Protein AF-A0A2D8KUS1-F1 (afdb_monomer_lite)

Foldseek 3Di:
DVVVVVVVVVVCVVDPPPDPPDPCDDPVNVVVVVVVVVVVVVVVVVPPVDLAADALLPDDPVNCVVLVADPQLSVQSVVCVVVVDGDLALVSSCVSSVDDPVSSVSCRVRHDHDPVSVVVVPVPDDPPDDDDDPDDDPDPDDPVPDDPVNVVVPD

Secondary structure (DSSP, 8-state):
-HHHHHHHHHHHHHS--------TT-HHHHHHHHHHHHHHHHHHHHT------B-GGG--HHHHHHTT--HHHHHHHHHHHHTT----SHHHHHHHHT--HHHHHHHGGGB---HHHHHHHHT-S-----------------TTT--TTGGGS--

Sequence (155 aa):
MIVLLQAAILFFSFFPWSSEEIPTETPEIIIYQQKLDSLKEARQNFRKDTIFPFNPNYLTDFKGYELGMSLEEIDRVKTFRQTGKWINSAEEFQQVAGLEDSSFQKIRPYLRFPDWVTTKTSRKFSASASEKSAASAVELVDLNSATAEDLQVVQ

pLDDT: mean 81.2, std 16.31, range [37.75, 97.5]

Radius of gyration: 34.0 Å; chains: 1; bounding box: 64×45×107 Å

Structure (mmCIF, N/CA/C/O backbone):
data_AF-A0A2D8KUS1-F1
#
_entry.id   AF-A0A2D8KUS1-F1
#
loop_
_atom_site.group_PDB
_atom_site.id
_atom_site.type_symbol
_atom_site.label_atom_id
_atom_site.label_alt_id
_atom_site.label_comp_id
_atom_site.label_asym_id
_atom_site.label_entity_id
_atom_site.label_seq_id
_atom_site.pdbx_PDB_ins_code
_atom_site.Cartn_x
_atom_site.Cartn_y
_atom_site.Cartn_z
_atom_site.occupancy
_atom_site.B_iso_or_equiv
_atom_site.auth_seq_id
_atom_site.auth_comp_id
_atom_site.auth_asym_id
_atom_site.auth_atom_id
_atom_site.pdbx_PDB_model_num
ATOM 1 N N . MET A 1 1 ? 27.018 -24.076 -66.775 1.00 72.62 1 MET A N 1
ATOM 2 C CA . MET A 1 1 ? 26.281 -23.211 -65.823 1.00 72.62 1 MET A CA 1
ATOM 3 C C . MET A 1 1 ? 26.821 -23.285 -64.394 1.00 72.62 1 MET A C 1
ATOM 5 O O . MET A 1 1 ? 27.069 -22.224 -63.845 1.00 72.62 1 MET A O 1
ATOM 9 N N . ILE A 1 2 ? 27.089 -24.470 -63.815 1.00 86.31 2 ILE A N 1
ATOM 10 C CA . ILE A 1 2 ? 27.629 -24.597 -62.436 1.00 86.31 2 ILE A CA 1
ATOM 11 C C . ILE A 1 2 ? 28.941 -23.820 -62.209 1.00 86.31 2 ILE A C 1
ATOM 13 O O . ILE A 1 2 ? 29.060 -23.104 -61.223 1.00 86.31 2 ILE A O 1
ATOM 17 N N . VAL A 1 3 ? 29.903 -23.911 -63.133 1.00 88.62 3 VAL A N 1
ATOM 18 C CA . VAL A 1 3 ? 31.226 -23.274 -62.966 1.00 88.62 3 VAL A CA 1
ATOM 19 C C . VAL A 1 3 ? 31.135 -21.742 -63.002 1.00 88.62 3 VAL A C 1
ATOM 21 O O . VAL A 1 3 ? 31.801 -21.067 -62.226 1.00 88.62 3 VAL A O 1
ATOM 24 N N . LEU A 1 4 ? 30.258 -21.186 -63.846 1.00 88.12 4 LEU A N 1
ATOM 25 C CA . LEU A 1 4 ? 30.009 -19.739 -63.904 1.00 88.12 4 LEU A CA 1
ATOM 26 C C . LEU A 1 4 ? 29.337 -19.228 -62.626 1.00 88.12 4 LEU A C 1
ATOM 28 O O . LEU A 1 4 ? 29.681 -18.155 -62.141 1.00 88.12 4 LEU A O 1
ATOM 32 N N . LEU A 1 5 ? 28.419 -20.015 -62.058 1.00 88.88 5 LEU A N 1
ATOM 33 C CA . LEU A 1 5 ? 27.772 -19.687 -60.791 1.00 88.88 5 LEU A CA 1
ATOM 34 C C . LEU A 1 5 ? 28.781 -19.693 -59.634 1.00 88.88 5 LEU A C 1
ATOM 36 O O . LEU A 1 5 ? 28.787 -18.773 -58.824 1.00 88.88 5 LEU A O 1
ATOM 40 N N . GLN A 1 6 ? 29.675 -20.685 -59.585 1.00 87.44 6 GLN A N 1
ATOM 41 C CA . GLN A 1 6 ? 30.741 -20.738 -58.581 1.00 87.44 6 GLN A CA 1
ATOM 42 C C . GLN A 1 6 ? 31.728 -19.575 -58.729 1.00 87.44 6 GLN A C 1
ATOM 44 O O . GLN A 1 6 ? 32.088 -18.960 -57.731 1.00 87.44 6 GLN A O 1
ATOM 49 N N . ALA A 1 7 ? 32.112 -19.222 -59.958 1.00 88.94 7 ALA A N 1
ATOM 50 C CA . ALA A 1 7 ? 32.974 -18.070 -60.214 1.00 88.94 7 ALA A CA 1
ATOM 51 C C . ALA A 1 7 ? 32.323 -16.748 -59.772 1.00 88.94 7 ALA A C 1
ATOM 53 O O . ALA A 1 7 ? 32.994 -15.911 -59.175 1.00 88.94 7 ALA A O 1
ATOM 54 N N . ALA A 1 8 ? 31.015 -16.580 -59.996 1.00 86.62 8 ALA A N 1
ATOM 55 C CA . ALA A 1 8 ? 30.276 -15.411 -59.526 1.00 86.62 8 ALA A CA 1
ATOM 56 C C . ALA A 1 8 ? 30.222 -15.347 -57.991 1.00 86.62 8 ALA A C 1
ATOM 58 O O . ALA A 1 8 ? 30.502 -14.300 -57.417 1.00 86.62 8 ALA A O 1
ATOM 59 N N . ILE A 1 9 ? 29.931 -16.466 -57.318 1.00 87.06 9 ILE A N 1
ATOM 60 C CA . ILE A 1 9 ? 29.907 -16.532 -55.846 1.00 87.06 9 ILE A CA 1
ATOM 61 C C . ILE A 1 9 ? 31.284 -16.190 -55.263 1.00 87.06 9 ILE A C 1
ATOM 63 O O . ILE A 1 9 ? 31.373 -15.404 -54.322 1.00 87.06 9 ILE A O 1
ATOM 67 N N . LEU A 1 10 ? 32.360 -16.732 -55.842 1.00 88.00 10 LEU A N 1
ATOM 68 C CA . LEU A 1 10 ? 33.722 -16.405 -55.423 1.00 88.00 10 LEU A CA 1
ATOM 69 C C . LEU A 1 10 ? 34.041 -14.927 -55.672 1.00 88.00 10 LEU A C 1
ATOM 71 O O . LEU A 1 10 ? 34.588 -14.276 -54.793 1.00 88.00 10 LEU A O 1
ATOM 75 N N . PHE A 1 11 ? 33.639 -14.359 -56.809 1.00 86.56 11 PHE A N 1
ATOM 76 C CA . PHE A 1 11 ? 33.845 -12.939 -57.095 1.00 86.56 11 PHE A CA 1
ATOM 77 C C . PHE A 1 11 ? 33.133 -12.027 -56.081 1.00 86.56 11 PHE A C 1
ATOM 79 O O . PHE A 1 11 ? 33.772 -11.144 -55.517 1.00 86.56 11 PHE A O 1
ATOM 86 N N . PHE A 1 12 ? 31.858 -12.283 -55.770 1.00 82.56 12 PHE A N 1
ATOM 87 C CA . PHE A 1 12 ? 31.111 -11.527 -54.751 1.00 82.56 12 PHE A CA 1
ATOM 88 C C . PHE A 1 12 ? 31.656 -11.727 -53.328 1.00 82.56 12 PHE A C 1
ATOM 90 O O . PHE A 1 12 ? 31.561 -10.823 -52.504 1.00 82.56 12 PHE A O 1
ATOM 97 N N . SER A 1 13 ? 32.244 -12.890 -53.033 1.00 81.06 13 SER A N 1
ATOM 98 C CA . SER A 1 13 ? 32.903 -13.153 -51.748 1.00 81.06 13 SER A CA 1
ATOM 99 C C . SER A 1 13 ? 34.261 -12.459 -51.616 1.00 81.06 13 SER A C 1
ATOM 101 O O . SER A 1 13 ? 34.648 -12.119 -50.501 1.00 81.06 13 SER A O 1
ATOM 103 N N . PHE A 1 14 ? 35.011 -12.309 -52.713 1.00 80.38 14 PHE A N 1
ATOM 104 C CA . PHE A 1 14 ? 36.359 -11.728 -52.709 1.00 80.38 14 PHE A CA 1
ATOM 105 C C . PHE A 1 14 ? 36.371 -10.216 -52.961 1.00 80.38 14 PHE A C 1
ATOM 107 O O . PHE A 1 14 ? 37.315 -9.547 -52.551 1.00 80.38 14 PHE A O 1
ATOM 114 N N . PHE A 1 15 ? 35.332 -9.674 -53.595 1.00 77.12 15 PHE A N 1
ATOM 115 C CA . PHE A 1 15 ? 35.105 -8.238 -53.746 1.00 77.12 15 PHE A CA 1
ATOM 116 C C . PHE A 1 15 ? 33.883 -7.822 -52.918 1.00 77.12 15 PHE A C 1
ATOM 118 O O . PHE A 1 15 ? 32.799 -7.632 -53.479 1.00 77.12 15 PHE A O 1
ATOM 125 N N . PRO A 1 16 ? 34.020 -7.679 -51.583 1.00 70.12 16 PRO A N 1
ATOM 126 C CA . PRO A 1 16 ? 32.989 -7.020 -50.803 1.00 70.12 16 PRO A CA 1
ATOM 127 C C . PRO A 1 16 ? 32.836 -5.597 -51.345 1.00 70.12 16 PRO A C 1
ATOM 129 O O . PRO A 1 16 ? 33.799 -4.832 -51.400 1.00 70.12 16 PRO A O 1
ATOM 132 N N . TRP A 1 17 ? 31.627 -5.262 -51.791 1.00 75.94 17 TRP A N 1
ATOM 133 C CA . TRP A 1 17 ? 31.268 -3.903 -52.180 1.00 75.94 17 TRP A CA 1
ATOM 134 C C . TRP A 1 17 ? 31.651 -2.968 -51.031 1.00 75.94 17 TRP A C 1
ATOM 136 O O . TRP A 1 17 ? 31.107 -3.106 -49.932 1.00 75.94 17 TRP A O 1
ATOM 146 N N . SER A 1 18 ? 32.598 -2.050 -51.262 1.00 66.69 18 SER A N 1
ATOM 147 C CA . SER A 1 18 ? 32.993 -1.055 -50.265 1.00 66.69 18 SER A CA 1
ATOM 148 C C . SER A 1 18 ? 31.766 -0.234 -49.896 1.00 66.69 18 SER A C 1
ATOM 150 O O . SER A 1 18 ? 31.313 0.620 -50.655 1.00 66.69 18 SER A O 1
ATOM 152 N N . SER A 1 19 ? 31.184 -0.561 -48.750 1.00 67.69 19 SER A N 1
ATOM 153 C CA . SER A 1 19 ? 30.160 0.262 -48.134 1.00 67.69 19 SER A CA 1
ATOM 154 C C . SER A 1 19 ? 30.918 1.411 -47.495 1.00 67.69 19 SER A C 1
ATOM 156 O O . SER A 1 19 ? 31.754 1.180 -46.627 1.00 67.69 19 SER A O 1
ATOM 158 N N . GLU A 1 20 ? 30.712 2.624 -47.996 1.00 70.31 20 GLU A N 1
ATOM 159 C CA . GLU A 1 20 ? 31.239 3.825 -47.359 1.00 70.31 20 GLU A CA 1
ATOM 160 C C . GLU A 1 20 ? 30.677 3.842 -45.931 1.00 70.31 20 GLU A C 1
ATOM 162 O O . GLU A 1 20 ? 29.459 3.898 -45.741 1.00 70.31 20 GLU A O 1
ATOM 167 N N . GLU A 1 21 ? 31.535 3.646 -44.927 1.00 67.69 21 GLU A N 1
ATOM 168 C CA . GLU A 1 21 ? 31.096 3.639 -43.535 1.00 67.69 21 GLU A CA 1
ATOM 169 C C . GLU A 1 21 ? 30.585 5.041 -43.206 1.00 67.69 21 GLU A C 1
ATOM 171 O O . GLU A 1 21 ? 31.359 5.993 -43.107 1.00 67.69 21 GLU A O 1
ATOM 176 N N . ILE A 1 22 ? 29.263 5.187 -43.090 1.00 72.00 22 ILE A N 1
ATOM 177 C CA . ILE A 1 22 ? 28.649 6.449 -42.684 1.00 72.00 22 ILE A CA 1
ATOM 178 C C . ILE A 1 22 ? 29.179 6.757 -41.278 1.00 72.00 22 ILE A C 1
ATOM 180 O O . ILE A 1 22 ? 28.949 5.947 -40.376 1.00 72.00 22 ILE A O 1
ATOM 184 N N . PRO A 1 23 ? 29.870 7.891 -41.058 1.00 71.38 23 PRO A N 1
ATOM 185 C CA . PRO A 1 23 ? 30.447 8.191 -39.756 1.00 71.38 23 PRO A CA 1
ATOM 186 C C . PRO A 1 23 ? 29.346 8.255 -38.692 1.00 71.38 23 PRO A C 1
ATOM 188 O O . PRO A 1 23 ? 28.482 9.131 -38.726 1.00 71.38 23 PRO A O 1
ATOM 191 N N . THR A 1 24 ? 29.368 7.321 -37.744 1.00 68.94 24 THR A N 1
ATOM 192 C CA . THR A 1 24 ? 28.364 7.214 -36.673 1.00 68.94 24 THR A CA 1
ATOM 193 C C . THR A 1 24 ? 28.553 8.250 -35.565 1.00 68.94 24 THR A C 1
ATOM 195 O O . THR A 1 24 ? 27.642 8.466 -34.775 1.00 68.94 24 THR A O 1
ATOM 198 N N . GLU A 1 25 ? 29.705 8.923 -35.538 1.00 77.00 25 GLU A N 1
ATOM 199 C CA . GLU A 1 25 ? 30.134 9.856 -34.488 1.00 77.00 25 GLU A CA 1
ATOM 200 C C . GLU A 1 25 ? 30.437 11.249 -35.063 1.00 77.00 25 GLU A C 1
ATOM 202 O O . GLU A 1 25 ? 31.482 11.850 -34.806 1.00 77.00 25 GLU A O 1
ATOM 207 N N . THR A 1 26 ? 29.549 11.777 -35.909 1.00 86.50 26 THR A N 1
ATOM 208 C CA . THR A 1 26 ? 29.657 13.189 -36.300 1.00 86.50 26 THR A CA 1
ATOM 209 C C . THR A 1 26 ? 29.242 14.094 -35.131 1.00 86.50 26 THR A C 1
ATOM 211 O O . THR A 1 26 ? 28.368 13.718 -34.344 1.00 86.50 26 THR A O 1
ATOM 214 N N . PRO A 1 27 ? 29.799 15.315 -35.015 1.00 87.00 27 PRO A N 1
ATOM 215 C CA . PRO A 1 27 ? 29.409 16.266 -33.970 1.00 87.00 27 PRO A CA 1
ATOM 216 C C . PRO A 1 27 ? 27.897 16.523 -33.905 1.00 87.00 27 PRO A C 1
ATOM 218 O O . PRO A 1 27 ? 27.340 16.674 -32.821 1.00 87.00 27 PRO A O 1
ATOM 221 N N . GLU A 1 28 ? 27.220 16.528 -35.056 1.00 87.56 28 GLU A N 1
ATOM 222 C CA . GLU A 1 28 ? 25.765 16.677 -35.126 1.00 87.56 28 GLU A CA 1
ATOM 223 C C . GLU A 1 28 ? 25.038 15.481 -34.499 1.00 87.56 28 GLU A C 1
ATOM 225 O O . GLU A 1 28 ? 24.147 15.678 -33.672 1.00 87.56 28 GLU A O 1
ATOM 230 N N . ILE A 1 29 ? 25.440 14.246 -34.830 1.00 87.81 29 ILE A N 1
ATOM 231 C CA . ILE A 1 29 ? 24.847 13.025 -34.260 1.00 87.81 29 ILE A CA 1
ATOM 232 C C . ILE A 1 29 ? 25.013 13.004 -32.737 1.00 87.81 29 ILE A C 1
ATOM 234 O O . ILE A 1 29 ? 24.049 12.711 -32.030 1.00 87.81 29 ILE A O 1
ATOM 238 N N . ILE A 1 30 ? 26.185 13.391 -32.225 1.00 90.56 30 ILE A N 1
ATOM 239 C CA . ILE A 1 30 ? 26.467 13.444 -30.782 1.00 90.56 30 ILE A CA 1
ATOM 240 C C . ILE A 1 30 ? 25.519 14.423 -30.071 1.00 90.56 30 ILE A C 1
ATOM 242 O O . ILE A 1 30 ? 24.946 14.090 -29.033 1.00 90.56 30 ILE A O 1
ATOM 246 N N . ILE A 1 31 ? 25.284 15.609 -30.645 1.00 92.62 31 ILE A N 1
ATOM 247 C CA . ILE A 1 31 ? 24.344 16.598 -30.087 1.00 92.62 31 ILE A CA 1
ATOM 248 C C . ILE A 1 31 ? 22.916 16.031 -30.042 1.00 92.62 31 ILE A C 1
ATOM 250 O O . ILE A 1 31 ? 22.202 16.197 -29.047 1.00 92.62 31 ILE A O 1
ATOM 254 N N . TYR A 1 32 ? 22.483 15.340 -31.100 1.00 92.19 32 TYR A N 1
ATOM 255 C CA . TYR A 1 32 ? 21.160 14.717 -31.127 1.00 92.19 32 TYR A CA 1
ATOM 256 C C . TYR A 1 32 ? 21.031 13.567 -30.122 1.00 92.19 32 TYR A C 1
ATOM 258 O O . TYR A 1 32 ? 19.995 13.472 -29.459 1.00 92.19 32 TYR A O 1
ATOM 266 N N . GLN A 1 33 ? 22.063 12.736 -29.959 1.00 89.25 33 GLN A N 1
ATOM 267 C CA . GLN A 1 33 ? 22.092 11.675 -28.949 1.00 89.25 33 GLN A CA 1
ATOM 268 C C . GLN A 1 33 ? 21.967 12.253 -27.534 1.00 89.25 33 GLN A C 1
ATOM 270 O O . GLN A 1 33 ? 21.064 11.859 -26.799 1.00 89.25 33 GLN A O 1
ATOM 275 N N . GLN A 1 34 ? 22.761 13.274 -27.195 1.00 93.00 34 GLN A N 1
ATOM 276 C CA . GLN A 1 34 ? 22.683 13.954 -25.895 1.00 93.00 34 GLN A CA 1
ATOM 277 C C . GLN A 1 34 ? 21.284 14.515 -25.613 1.00 93.00 34 GLN A C 1
ATOM 279 O O . GLN A 1 34 ? 20.756 14.389 -24.506 1.00 93.00 34 GLN A O 1
ATOM 284 N N . LYS A 1 35 ? 20.643 15.108 -26.627 1.00 94.38 35 LYS A N 1
ATOM 285 C CA . LYS A 1 35 ? 19.272 15.613 -26.504 1.00 94.38 35 LYS A CA 1
ATOM 286 C C . LYS A 1 35 ? 18.266 14.485 -26.274 1.00 94.38 35 LYS A C 1
ATOM 288 O O . LYS A 1 35 ? 17.369 14.631 -25.445 1.00 94.38 35 LYS A O 1
ATOM 293 N N . LEU A 1 36 ? 18.393 13.372 -26.998 1.00 94.44 36 LEU A N 1
ATOM 294 C CA . LEU A 1 36 ? 17.529 12.205 -26.817 1.00 94.44 36 LEU A CA 1
ATOM 295 C C . LEU A 1 36 ? 17.688 11.602 -25.424 1.00 94.44 36 LEU A C 1
ATOM 297 O O . LEU A 1 36 ? 16.687 11.241 -24.807 1.00 94.44 36 LEU A O 1
ATOM 301 N N . ASP A 1 37 ? 18.911 11.524 -24.919 1.00 92.94 37 ASP A N 1
ATOM 302 C CA . ASP A 1 37 ? 19.184 10.942 -23.612 1.00 92.94 37 ASP A CA 1
ATOM 303 C C . ASP A 1 37 ? 18.668 11.837 -22.481 1.00 92.94 37 ASP A C 1
ATOM 305 O O . ASP A 1 37 ? 17.940 11.351 -21.616 1.00 92.94 37 ASP A O 1
ATOM 309 N N . SER A 1 38 ? 18.851 13.158 -22.574 1.00 91.94 38 SER A N 1
ATOM 310 C CA . SER A 1 38 ? 18.224 14.113 -21.647 1.00 91.94 38 SER A CA 1
ATOM 311 C C . SER A 1 38 ? 16.690 13.998 -21.628 1.00 91.94 38 SER A C 1
ATOM 313 O O . SER A 1 38 ? 16.063 14.011 -20.565 1.00 91.94 38 SER A O 1
ATOM 315 N N . LEU A 1 39 ? 16.058 13.825 -22.796 1.00 92.00 39 LEU A N 1
ATOM 316 C CA . LEU A 1 39 ? 14.606 13.635 -22.889 1.00 92.00 39 LEU A CA 1
ATOM 317 C C . LEU A 1 39 ? 14.147 12.295 -22.293 1.00 92.00 39 LEU A C 1
ATOM 319 O O . LEU A 1 39 ? 13.083 12.238 -21.667 1.00 92.00 39 LEU A O 1
ATOM 323 N N . LYS A 1 40 ? 14.920 11.218 -22.473 1.00 89.50 40 LYS A N 1
ATOM 324 C CA . LYS A 1 40 ? 14.636 9.909 -21.863 1.00 89.50 40 LYS A CA 1
ATOM 325 C C . LYS A 1 40 ? 14.725 9.985 -20.342 1.00 89.50 40 LYS A C 1
ATOM 327 O O . LYS A 1 40 ? 13.801 9.518 -19.677 1.00 89.50 40 LYS A O 1
ATOM 332 N N . GLU A 1 41 ? 15.770 10.607 -19.804 1.00 88.81 41 GLU A N 1
ATOM 333 C CA . GLU A 1 41 ? 15.950 10.799 -18.360 1.00 88.81 41 GLU A CA 1
ATOM 334 C C . GLU A 1 41 ? 14.817 11.638 -17.762 1.00 88.81 41 GLU A C 1
ATOM 336 O O . GLU A 1 41 ? 14.190 11.240 -16.778 1.00 88.81 41 GLU A O 1
ATOM 341 N N . ALA A 1 42 ? 14.474 12.763 -18.398 1.00 85.44 42 ALA A N 1
ATOM 342 C CA . ALA A 1 42 ? 13.346 13.587 -17.976 1.00 85.44 42 ALA A CA 1
ATOM 343 C C . ALA A 1 42 ? 12.047 12.766 -17.947 1.00 85.44 42 ALA A C 1
ATOM 345 O O . ALA A 1 42 ? 11.330 12.762 -16.947 1.00 85.44 42 ALA A O 1
ATOM 346 N N . ARG A 1 43 ? 11.766 11.990 -19.003 1.00 81.06 43 ARG A N 1
ATOM 347 C CA . ARG A 1 43 ? 10.579 11.126 -19.074 1.00 81.06 43 ARG A CA 1
ATOM 348 C C . ARG A 1 43 ? 10.567 10.041 -17.996 1.00 81.06 43 ARG A C 1
ATOM 350 O O . ARG A 1 43 ? 9.496 9.758 -17.467 1.00 81.06 43 ARG A O 1
ATOM 357 N N . GLN A 1 44 ? 11.707 9.434 -17.675 1.00 75.25 44 GLN A N 1
ATOM 358 C CA . GLN A 1 44 ? 11.807 8.450 -16.592 1.00 75.25 44 GLN A CA 1
ATOM 359 C C . GLN A 1 44 ? 11.505 9.078 -15.228 1.00 75.25 44 GLN A C 1
ATOM 361 O O . GLN A 1 44 ? 10.798 8.475 -14.424 1.00 75.2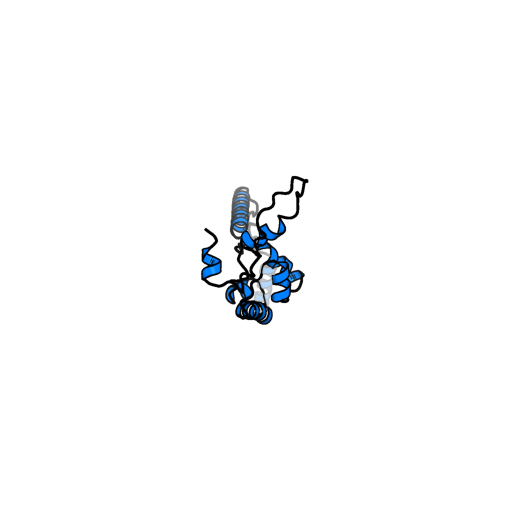5 44 GLN A O 1
ATOM 366 N N . ASN A 1 45 ? 11.937 10.319 -15.001 1.00 70.31 45 ASN A N 1
ATOM 367 C CA . ASN A 1 45 ? 11.619 11.050 -13.775 1.00 70.31 45 ASN A CA 1
ATOM 368 C C . ASN A 1 45 ? 10.119 11.367 -13.639 1.00 70.31 45 ASN A C 1
ATOM 370 O O . ASN A 1 45 ? 9.593 11.320 -12.527 1.00 70.31 45 ASN A O 1
ATOM 374 N N . PHE A 1 46 ? 9.414 11.631 -14.747 1.00 66.38 46 PHE A N 1
ATOM 375 C CA . PHE A 1 46 ? 7.958 11.852 -14.748 1.00 66.38 46 PHE A CA 1
ATOM 376 C C . PHE A 1 46 ? 7.133 10.559 -14.710 1.00 66.38 46 PHE A C 1
ATOM 378 O O . PHE A 1 46 ? 6.005 10.565 -14.226 1.00 66.38 46 PHE A O 1
ATOM 385 N N . ARG A 1 47 ? 7.680 9.445 -15.207 1.00 60.06 47 ARG A N 1
ATOM 386 C CA . ARG A 1 47 ? 7.055 8.112 -15.198 1.00 60.06 47 ARG A CA 1
ATOM 387 C C . ARG A 1 47 ? 7.454 7.279 -13.984 1.00 60.06 47 ARG A C 1
ATOM 389 O O . ARG A 1 47 ? 7.581 6.063 -14.085 1.00 60.06 47 ARG A O 1
ATOM 396 N N . LYS A 1 48 ? 7.651 7.899 -12.823 1.00 63.91 48 LYS A N 1
ATOM 397 C CA . LYS A 1 48 ? 7.559 7.111 -11.595 1.00 63.91 48 LYS A CA 1
ATOM 398 C C . LYS A 1 48 ? 6.109 6.663 -11.503 1.00 63.91 48 LYS A C 1
ATOM 400 O O . LYS A 1 48 ? 5.237 7.523 -11.385 1.00 63.91 48 LYS A O 1
ATOM 405 N N . ASP A 1 49 ? 5.865 5.358 -11.617 1.00 62.50 49 ASP A N 1
ATOM 406 C CA . ASP A 1 49 ? 4.574 4.741 -11.318 1.00 62.50 49 ASP A CA 1
ATOM 407 C C . ASP A 1 49 ? 4.198 5.166 -9.900 1.00 62.50 49 ASP A C 1
ATOM 409 O O . ASP A 1 49 ? 4.684 4.642 -8.896 1.00 62.50 49 ASP A O 1
ATOM 413 N N . THR A 1 50 ? 3.451 6.264 -9.822 1.00 71.31 50 THR A N 1
ATOM 414 C CA . THR A 1 50 ? 3.216 6.951 -8.565 1.00 71.3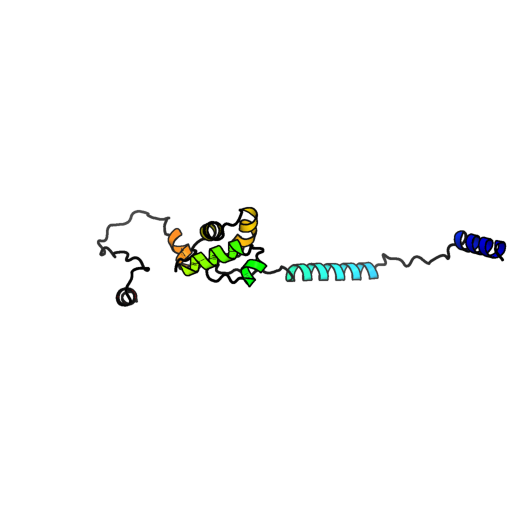1 50 THR A CA 1
ATOM 415 C C . THR A 1 50 ? 2.045 6.236 -7.937 1.00 71.31 50 THR A C 1
ATOM 417 O O . THR A 1 50 ? 0.889 6.589 -8.159 1.00 71.31 50 THR A O 1
ATOM 420 N N . ILE A 1 51 ? 2.347 5.186 -7.177 1.00 80.62 51 ILE A N 1
ATOM 421 C CA . ILE A 1 51 ? 1.358 4.567 -6.306 1.00 80.62 51 ILE A CA 1
ATOM 422 C C . ILE A 1 51 ? 0.967 5.636 -5.288 1.00 80.62 51 ILE A C 1
ATOM 424 O O . ILE A 1 51 ? 1.747 6.013 -4.409 1.00 80.62 51 ILE A O 1
ATOM 428 N N . PHE A 1 52 ? -0.239 6.175 -5.450 1.00 86.69 52 PHE A N 1
ATOM 429 C CA . PHE A 1 52 ? -0.756 7.157 -4.514 1.00 86.69 52 PHE A CA 1
ATOM 430 C C . PHE A 1 52 ? -0.976 6.509 -3.149 1.00 86.69 52 PHE A C 1
ATOM 432 O O . PHE A 1 52 ? -1.479 5.379 -3.079 1.00 86.69 52 PHE A O 1
ATOM 439 N N . PRO A 1 53 ? -0.633 7.220 -2.064 1.00 91.44 53 PRO A N 1
ATOM 440 C CA . PRO A 1 53 ? -0.923 6.734 -0.735 1.00 91.44 53 PRO A CA 1
ATOM 441 C C . PRO A 1 53 ? -2.430 6.516 -0.539 1.00 91.44 53 PRO A C 1
ATOM 443 O O . PRO A 1 53 ? -3.246 7.280 -1.054 1.00 91.44 53 PRO A O 1
ATOM 446 N N . PHE A 1 54 ? -2.805 5.482 0.208 1.00 93.88 54 PHE A N 1
ATOM 447 C CA . PHE A 1 54 ? -4.195 5.074 0.389 1.00 93.88 54 PHE A CA 1
ATOM 448 C C . PHE A 1 54 ? -4.458 4.609 1.821 1.00 93.88 54 PHE A C 1
ATOM 450 O O . PHE A 1 54 ? -3.546 4.219 2.551 1.00 93.88 54 PHE A O 1
ATOM 457 N N . ASN A 1 55 ? -5.729 4.632 2.216 1.00 95.06 55 ASN A N 1
ATOM 458 C CA . ASN A 1 55 ? -6.162 4.074 3.490 1.00 95.06 55 ASN A CA 1
ATOM 459 C C . ASN A 1 55 ? -6.567 2.598 3.295 1.00 95.06 55 ASN A C 1
ATOM 461 O O . ASN A 1 55 ? -7.482 2.326 2.510 1.00 95.06 55 ASN A O 1
ATOM 465 N N . PRO A 1 56 ? -5.925 1.639 3.993 1.00 94.94 56 PRO A N 1
ATOM 466 C CA . PRO A 1 56 ? -6.184 0.208 3.811 1.00 94.94 56 PRO A CA 1
ATOM 467 C C . PRO A 1 56 ? -7.608 -0.211 4.196 1.00 94.94 56 PRO A C 1
ATOM 469 O O . PRO A 1 56 ? -8.129 -1.189 3.661 1.00 94.94 56 PRO A O 1
ATOM 472 N N . ASN A 1 57 ? -8.295 0.567 5.039 1.00 95.75 57 ASN A N 1
ATOM 473 C CA . ASN A 1 57 ? -9.710 0.353 5.350 1.00 95.75 57 ASN A CA 1
ATOM 474 C C . ASN A 1 57 ? -10.647 0.656 4.180 1.00 95.75 57 ASN A C 1
ATOM 476 O O . ASN A 1 57 ? -11.854 0.541 4.338 1.00 95.75 57 ASN A O 1
ATOM 480 N N . TYR A 1 58 ? -10.131 1.055 3.019 1.00 94.69 58 TYR A N 1
ATOM 481 C CA . TYR A 1 58 ? -10.892 1.194 1.779 1.00 94.69 58 TYR A CA 1
ATOM 482 C C . TYR A 1 58 ? -10.248 0.409 0.630 1.00 94.69 58 TYR A C 1
ATOM 484 O O . TYR A 1 58 ? -10.494 0.710 -0.535 1.00 94.69 58 TYR A O 1
ATOM 492 N N . LEU A 1 59 ? -9.435 -0.609 0.949 1.00 95.06 59 LEU A N 1
ATOM 493 C CA . LEU A 1 59 ? -8.817 -1.479 -0.048 1.00 95.06 59 LEU A CA 1
ATOM 494 C C . LEU A 1 59 ? -9.894 -2.117 -0.942 1.00 95.06 59 LEU A C 1
ATOM 496 O O . LEU A 1 59 ? -10.831 -2.753 -0.447 1.00 95.06 59 LEU A O 1
ATOM 500 N N . THR A 1 60 ? -9.758 -1.915 -2.251 1.00 94.44 60 THR A N 1
ATOM 501 C CA . THR A 1 60 ? -10.544 -2.587 -3.293 1.00 94.44 60 THR A CA 1
ATOM 502 C C . THR A 1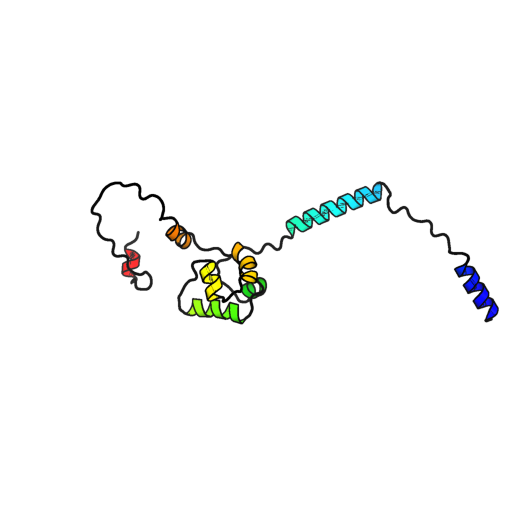 60 ? -9.742 -3.754 -3.860 1.00 94.44 60 THR A C 1
ATOM 504 O O . THR A 1 60 ? -8.515 -3.750 -3.767 1.00 94.44 60 THR A O 1
ATOM 507 N N . ASP A 1 61 ? -10.407 -4.721 -4.499 1.00 94.38 61 ASP A N 1
ATOM 508 C CA . ASP A 1 61 ? -9.705 -5.839 -5.153 1.00 94.38 61 ASP A CA 1
ATOM 509 C C . ASP A 1 61 ? -8.694 -5.338 -6.166 1.00 94.38 61 ASP A C 1
ATOM 511 O O . ASP A 1 61 ? -7.534 -5.726 -6.138 1.00 94.38 61 ASP A O 1
ATOM 515 N N . PHE A 1 62 ? -9.126 -4.398 -7.006 1.00 94.50 62 PHE A N 1
ATOM 516 C CA . PHE A 1 62 ? -8.268 -3.757 -7.989 1.00 94.50 62 PHE A CA 1
ATOM 517 C C . PHE A 1 62 ? -7.005 -3.165 -7.351 1.00 94.50 62 PHE A C 1
ATOM 519 O O . PHE A 1 62 ? -5.907 -3.394 -7.849 1.00 94.50 62 PHE A O 1
ATOM 526 N N . LYS A 1 63 ? -7.144 -2.458 -6.220 1.00 93.69 63 LYS A N 1
ATOM 527 C CA . LYS A 1 63 ? -5.999 -1.879 -5.510 1.00 93.69 63 LYS A CA 1
ATOM 528 C C . LYS A 1 63 ? -5.095 -2.956 -4.913 1.00 93.69 63 LYS A C 1
ATOM 530 O O . LYS A 1 63 ? -3.882 -2.819 -4.972 1.00 93.69 63 LYS A O 1
ATOM 535 N N . GLY A 1 64 ? -5.671 -4.025 -4.367 1.00 94.75 64 GLY A N 1
ATOM 536 C CA . GLY A 1 64 ? -4.914 -5.174 -3.872 1.00 94.75 64 GLY A CA 1
ATOM 537 C C . GLY A 1 64 ? -4.090 -5.842 -4.975 1.00 94.75 64 GLY A C 1
ATOM 538 O O . GLY A 1 64 ? -2.896 -6.071 -4.794 1.00 94.75 64 GLY A O 1
ATOM 539 N N . TYR A 1 65 ? -4.690 -6.055 -6.148 1.00 94.12 65 TYR A N 1
ATOM 540 C CA . TYR A 1 65 ? -3.989 -6.586 -7.317 1.00 94.12 65 TYR A CA 1
ATOM 541 C C . TYR A 1 65 ? -2.884 -5.652 -7.819 1.00 94.12 65 TYR A C 1
ATOM 543 O O . TYR A 1 65 ? -1.794 -6.123 -8.130 1.00 94.12 65 TYR A O 1
ATOM 551 N N . GLU A 1 66 ? -3.127 -4.337 -7.859 1.00 92.00 66 GLU A N 1
ATOM 552 C CA . GLU A 1 66 ? -2.112 -3.334 -8.222 1.00 92.00 66 GLU A CA 1
ATOM 553 C C . GLU A 1 66 ? -0.888 -3.400 -7.289 1.00 92.00 66 GLU A C 1
ATOM 555 O O . GLU A 1 66 ? 0.246 -3.206 -7.722 1.00 92.00 66 GLU A O 1
ATOM 560 N N . LEU A 1 67 ? -1.107 -3.725 -6.012 1.00 91.75 67 LEU A N 1
ATOM 561 C CA . LEU A 1 67 ? -0.062 -3.881 -4.997 1.00 91.75 67 LEU A CA 1
ATOM 562 C C . LEU A 1 67 ? 0.629 -5.255 -5.027 1.00 91.75 67 LEU A C 1
ATOM 564 O O . LEU A 1 67 ? 1.547 -5.486 -4.240 1.00 91.75 67 LEU A O 1
ATOM 568 N N . GLY A 1 68 ? 0.205 -6.159 -5.917 1.00 92.75 68 GLY A N 1
ATOM 569 C CA . GLY A 1 68 ? 0.742 -7.516 -6.021 1.00 92.75 68 GLY A CA 1
ATOM 570 C C . GLY A 1 68 ? 0.286 -8.454 -4.903 1.00 92.75 68 GLY A C 1
ATOM 571 O O . GLY A 1 68 ? 0.973 -9.435 -4.630 1.00 92.75 68 GLY A O 1
ATOM 572 N N . MET A 1 69 ? -0.839 -8.155 -4.248 1.00 95.38 69 MET A N 1
ATOM 573 C CA . MET A 1 69 ? -1.436 -9.038 -3.247 1.00 95.38 69 MET A CA 1
ATOM 574 C C . MET A 1 69 ? -2.148 -10.218 -3.916 1.00 95.38 69 MET A C 1
ATOM 576 O O . MET A 1 69 ? -2.737 -10.097 -4.993 1.00 95.38 69 MET A O 1
ATOM 580 N N . SER A 1 70 ? -2.130 -11.360 -3.243 1.00 96.88 70 SER A N 1
ATOM 581 C CA . SER A 1 70 ? -2.946 -12.523 -3.568 1.00 96.88 70 SER A CA 1
ATOM 582 C C . SER A 1 70 ? -4.419 -12.293 -3.217 1.00 96.88 70 SER A C 1
ATOM 584 O O . SER A 1 70 ? -4.767 -11.479 -2.360 1.00 96.88 70 SER A O 1
ATOM 586 N N . LEU A 1 71 ? -5.294 -13.072 -3.854 1.00 96.31 71 LEU A N 1
ATOM 587 C CA . LEU A 1 71 ? -6.728 -13.090 -3.557 1.00 96.31 71 LEU A CA 1
ATOM 588 C C . LEU A 1 71 ? -7.019 -13.333 -2.071 1.00 96.31 71 LEU A C 1
ATOM 590 O O . LEU A 1 71 ? -7.838 -12.635 -1.482 1.00 96.31 71 LEU A O 1
ATOM 594 N N . GLU A 1 72 ? -6.300 -14.270 -1.451 1.00 97.44 72 GLU A N 1
ATOM 595 C CA . GLU A 1 72 ? -6.481 -14.606 -0.038 1.00 97.44 72 GLU A CA 1
ATOM 596 C C . GLU A 1 72 ? -6.111 -13.440 0.888 1.00 97.44 72 GLU A C 1
ATOM 598 O O . GLU A 1 72 ? -6.831 -13.155 1.843 1.00 97.44 72 GLU A O 1
ATOM 603 N N . GLU A 1 73 ? -5.011 -12.734 0.610 1.00 97.50 73 GLU A N 1
ATOM 604 C CA . GLU A 1 73 ? -4.598 -11.556 1.386 1.00 97.50 73 GLU A CA 1
ATOM 605 C C . GLU A 1 73 ? -5.638 -10.431 1.295 1.00 97.50 73 GLU A C 1
ATOM 607 O O . GLU A 1 73 ? -5.957 -9.788 2.298 1.00 97.50 73 GLU A O 1
ATOM 612 N N . ILE A 1 74 ? -6.203 -10.216 0.104 1.00 97.06 74 ILE A N 1
ATOM 613 C CA . ILE A 1 74 ? -7.252 -9.218 -0.132 1.00 97.06 74 ILE A CA 1
ATOM 614 C C . ILE A 1 74 ? -8.536 -9.595 0.619 1.00 97.06 74 ILE A C 1
ATOM 616 O O . ILE A 1 74 ? -9.131 -8.755 1.306 1.00 97.06 74 ILE A O 1
ATOM 620 N N . ASP A 1 75 ? -8.943 -10.861 0.539 1.00 97.31 75 ASP A N 1
ATOM 621 C CA . ASP A 1 75 ? -10.150 -11.359 1.194 1.00 97.31 75 ASP A CA 1
ATOM 622 C C . ASP A 1 75 ? -10.040 -11.320 2.718 1.00 97.31 75 ASP A C 1
ATOM 624 O O . ASP A 1 75 ? -11.021 -10.987 3.390 1.00 97.31 75 ASP A O 1
ATOM 628 N N . ARG A 1 76 ? -8.853 -11.559 3.290 1.00 97.31 76 ARG A N 1
ATOM 629 C CA . ARG A 1 76 ? -8.621 -11.393 4.734 1.00 97.31 76 ARG A CA 1
ATOM 630 C C . ARG A 1 76 ? -8.887 -9.959 5.192 1.00 97.31 76 ARG A C 1
ATOM 632 O O . ARG A 1 76 ? -9.616 -9.752 6.164 1.00 97.31 76 ARG A O 1
ATOM 639 N N . VAL A 1 77 ? -8.374 -8.964 4.463 1.00 96.81 77 VAL A N 1
ATOM 640 C CA . VAL A 1 77 ? -8.604 -7.539 4.772 1.00 96.81 77 VAL A CA 1
ATOM 641 C C . VAL A 1 77 ? -10.085 -7.180 4.659 1.00 96.81 77 VAL A C 1
ATOM 643 O O . VAL A 1 77 ? -10.633 -6.502 5.532 1.00 96.81 77 VAL A O 1
ATOM 646 N N . LYS A 1 78 ? -10.765 -7.643 3.607 1.00 95.81 78 LYS A N 1
ATOM 647 C CA . LYS A 1 78 ? -12.206 -7.415 3.439 1.00 95.81 78 LYS A CA 1
ATOM 648 C C . LYS A 1 78 ? -13.027 -8.059 4.549 1.00 95.81 78 LYS A C 1
ATOM 650 O O . LYS A 1 78 ? -13.890 -7.396 5.119 1.00 95.81 78 LYS A O 1
ATOM 655 N N . THR A 1 79 ? -12.738 -9.314 4.874 1.00 96.44 79 THR A N 1
ATOM 656 C CA . THR A 1 79 ? -13.432 -10.066 5.925 1.00 96.44 79 THR A CA 1
ATOM 657 C C . THR A 1 79 ? -13.248 -9.385 7.276 1.00 96.44 79 THR A C 1
ATOM 659 O O . THR A 1 79 ? -14.217 -9.189 8.003 1.00 96.44 79 THR A O 1
ATOM 662 N N . PHE A 1 80 ? -12.033 -8.927 7.589 1.00 96.38 80 PHE A N 1
ATOM 663 C CA . PHE A 1 80 ? -11.767 -8.171 8.810 1.00 96.38 80 PHE A CA 1
ATOM 664 C C . PHE A 1 80 ? -12.644 -6.918 8.908 1.00 96.38 80 PHE A C 1
ATOM 666 O O . PHE A 1 80 ? -13.294 -6.694 9.929 1.00 96.38 80 PHE A O 1
ATOM 673 N N . ARG A 1 81 ? -12.750 -6.143 7.826 1.00 94.44 81 ARG A N 1
ATOM 674 C CA . ARG A 1 81 ? -13.596 -4.940 7.782 1.00 94.44 81 ARG A CA 1
ATOM 675 C C . ARG A 1 81 ? -15.088 -5.247 7.892 1.00 94.44 81 ARG A C 1
ATOM 677 O O . ARG A 1 81 ? -15.824 -4.468 8.488 1.00 94.44 81 ARG A O 1
ATOM 684 N N . GLN A 1 82 ? -15.545 -6.379 7.354 1.00 93.94 82 GLN A N 1
ATOM 685 C CA . GLN A 1 82 ? -16.941 -6.816 7.485 1.00 93.94 82 GLN A CA 1
ATOM 686 C C . GLN A 1 82 ? -17.336 -7.092 8.943 1.00 93.94 82 GLN A C 1
ATOM 688 O O . GLN A 1 82 ? -18.512 -6.997 9.276 1.00 93.94 82 GLN A O 1
ATOM 693 N N . THR A 1 83 ? -16.369 -7.355 9.831 1.00 93.94 83 THR A N 1
ATOM 694 C CA . THR A 1 83 ? -16.628 -7.473 11.278 1.00 93.94 83 THR A CA 1
ATOM 695 C C . THR A 1 83 ? -16.873 -6.131 11.980 1.00 93.94 83 THR A C 1
ATOM 697 O O . THR A 1 83 ? -17.090 -6.110 13.188 1.00 93.94 83 THR A O 1
ATOM 700 N N . GLY A 1 84 ? -16.808 -5.006 11.257 1.00 92.06 84 GLY A N 1
ATOM 701 C CA . GLY A 1 84 ? -16.928 -3.656 11.819 1.00 92.06 84 GLY A CA 1
ATOM 702 C C . GLY A 1 84 ? -15.641 -3.129 12.463 1.00 92.06 84 GLY A C 1
ATOM 703 O O . GLY A 1 84 ? -15.626 -2.017 12.987 1.00 92.06 84 GLY A O 1
ATOM 704 N N . LYS A 1 85 ? -14.551 -3.903 12.418 1.00 92.81 85 LYS A N 1
ATOM 705 C CA . LYS A 1 85 ? -13.238 -3.509 12.938 1.00 92.81 85 LYS A CA 1
ATOM 706 C C . LYS A 1 85 ? -12.445 -2.702 11.912 1.00 92.81 85 LYS A C 1
ATOM 708 O O . LYS A 1 85 ? -12.599 -2.871 10.702 1.00 92.81 85 LYS A O 1
ATOM 713 N N . TRP A 1 86 ? -11.563 -1.849 12.423 1.00 92.50 86 TRP A N 1
ATOM 714 C CA . TRP A 1 86 ? -10.734 -0.936 11.638 1.00 92.50 86 TRP A CA 1
ATOM 715 C C . TRP A 1 86 ? -9.256 -1.231 11.844 1.00 92.50 86 TRP A C 1
ATOM 717 O O . TRP A 1 86 ? -8.829 -1.473 12.967 1.00 92.50 86 TRP A O 1
ATOM 727 N N . ILE A 1 87 ? -8.491 -1.163 10.757 1.00 94.81 87 ILE A N 1
ATOM 728 C CA . ILE A 1 87 ? -7.036 -1.289 10.740 1.00 94.81 87 ILE A CA 1
ATOM 729 C C . ILE A 1 87 ? -6.432 0.090 11.008 1.00 94.81 87 ILE A C 1
ATOM 731 O O . ILE A 1 87 ? -6.639 1.028 10.235 1.00 94.81 87 ILE A O 1
ATOM 735 N N . ASN A 1 88 ? -5.680 0.217 12.090 1.00 93.62 88 ASN A N 1
ATOM 736 C CA . ASN A 1 88 ? -5.203 1.492 12.617 1.00 93.62 88 ASN A CA 1
ATOM 737 C C . ASN A 1 88 ? -3.691 1.693 12.456 1.00 93.62 88 ASN A C 1
ATOM 739 O O . ASN A 1 88 ? -3.191 2.803 12.636 1.00 93.62 88 ASN A O 1
ATOM 743 N N . SER A 1 89 ? -2.942 0.655 12.101 1.00 94.56 89 SER A N 1
ATOM 744 C CA . SER A 1 89 ? -1.508 0.778 11.859 1.00 94.56 89 SER A CA 1
ATOM 745 C C . SER A 1 89 ? -1.047 -0.050 10.669 1.00 94.56 89 SER A C 1
ATOM 747 O O . SER A 1 89 ? -1.754 -0.927 10.167 1.00 94.56 89 SER A O 1
ATOM 749 N N . ALA A 1 90 ? 0.161 0.252 10.195 1.00 95.12 90 ALA A N 1
ATOM 750 C CA . ALA A 1 90 ? 0.781 -0.510 9.123 1.00 95.12 90 ALA A CA 1
ATOM 751 C C . ALA A 1 90 ? 1.073 -1.948 9.583 1.00 95.12 90 ALA A C 1
ATOM 753 O O . ALA A 1 90 ? 0.894 -2.892 8.823 1.00 95.12 90 ALA A O 1
ATOM 754 N N . GLU A 1 91 ? 1.465 -2.118 10.842 1.00 95.50 91 GLU A N 1
ATOM 755 C CA . GLU A 1 91 ? 1.756 -3.411 11.455 1.00 95.50 91 GLU A CA 1
ATOM 756 C C . GLU A 1 91 ? 0.479 -4.251 11.604 1.00 95.50 91 GLU A C 1
ATOM 758 O O . GLU A 1 91 ? 0.483 -5.444 11.311 1.00 95.50 91 GLU A O 1
ATOM 763 N N . GLU A 1 92 ? -0.641 -3.628 11.985 1.00 95.88 92 GLU A N 1
ATOM 764 C CA . GLU A 1 92 ? -1.944 -4.298 12.018 1.00 95.88 92 GLU A CA 1
ATOM 765 C C . GLU A 1 92 ? -2.388 -4.696 10.606 1.00 95.88 92 GLU A C 1
ATOM 767 O O . GLU A 1 92 ? -2.874 -5.806 10.404 1.00 95.88 92 GLU A O 1
ATOM 772 N N . PHE A 1 93 ? -2.152 -3.838 9.606 1.00 97.12 93 PHE A N 1
ATOM 773 C CA . PHE A 1 93 ? -2.409 -4.187 8.210 1.00 97.12 93 PHE A CA 1
ATOM 774 C C . PHE A 1 93 ? -1.609 -5.421 7.780 1.00 97.12 93 PHE A C 1
ATOM 776 O O . PHE A 1 93 ? -2.182 -6.319 7.170 1.00 97.12 93 PHE A O 1
ATOM 783 N N . GLN A 1 94 ? -0.320 -5.498 8.129 1.00 97.25 94 GLN A N 1
ATOM 784 C CA . GLN A 1 94 ? 0.518 -6.661 7.831 1.00 97.25 94 GLN A CA 1
ATOM 785 C C . GLN A 1 94 ? -0.060 -7.946 8.439 1.00 97.25 94 GLN A C 1
ATOM 787 O O . GLN A 1 94 ? -0.160 -8.958 7.748 1.00 97.25 94 GLN A O 1
ATOM 792 N N . GLN A 1 95 ? -0.471 -7.893 9.710 1.00 97.25 95 GLN A N 1
ATOM 793 C CA . GLN A 1 95 ? -1.026 -9.041 10.431 1.00 97.25 95 GLN A CA 1
ATOM 794 C C . GLN A 1 95 ? -2.375 -9.487 9.861 1.00 97.25 95 GLN A C 1
ATOM 796 O O . GLN A 1 95 ? -2.577 -10.675 9.623 1.00 97.25 95 GLN A O 1
ATOM 801 N N . VAL A 1 96 ? -3.285 -8.542 9.611 1.00 96.62 96 VAL A N 1
ATOM 802 C CA . VAL A 1 96 ? -4.622 -8.829 9.073 1.00 96.62 96 VAL A CA 1
ATOM 803 C C . VAL A 1 96 ? -4.533 -9.352 7.645 1.00 96.62 96 VAL A C 1
ATOM 805 O O . VAL A 1 96 ? -5.165 -10.353 7.316 1.00 96.62 96 VAL A O 1
ATOM 808 N N . ALA A 1 97 ? -3.739 -8.701 6.794 1.00 96.31 97 ALA A N 1
ATOM 809 C CA . ALA A 1 97 ? -3.539 -9.146 5.423 1.00 96.31 97 ALA A CA 1
ATOM 810 C C . ALA A 1 97 ? -2.730 -10.450 5.357 1.00 96.31 97 ALA A C 1
ATOM 812 O O . ALA A 1 97 ? -2.854 -11.180 4.379 1.00 96.31 97 ALA A O 1
ATOM 813 N N . GLY A 1 98 ? -1.952 -10.789 6.390 1.00 96.38 98 GLY A N 1
ATOM 814 C CA . GLY A 1 98 ? -1.068 -11.956 6.402 1.00 96.38 98 GLY A CA 1
ATOM 815 C C . GLY A 1 98 ? 0.088 -11.817 5.410 1.00 96.38 98 GLY A C 1
ATOM 816 O O . GLY A 1 98 ? 0.437 -12.790 4.752 1.00 96.38 98 GLY A O 1
ATOM 817 N N . LEU A 1 99 ? 0.619 -10.599 5.263 1.00 95.38 99 LEU A N 1
ATOM 818 C CA . LEU A 1 99 ? 1.686 -10.284 4.312 1.00 95.38 99 LEU A CA 1
ATOM 819 C C . LEU A 1 99 ? 3.054 -10.701 4.859 1.00 95.38 99 LEU A C 1
ATOM 821 O O . LEU A 1 99 ? 3.415 -10.357 5.989 1.00 95.38 99 LEU A O 1
ATOM 825 N N . GLU A 1 100 ? 3.856 -11.347 4.016 1.00 95.75 100 GLU A N 1
ATOM 826 C CA . GLU A 1 100 ? 5.279 -11.547 4.293 1.00 95.75 100 GLU A CA 1
ATOM 827 C C . GLU A 1 100 ? 6.024 -10.209 4.369 1.00 95.75 100 GLU A C 1
ATOM 829 O O . GLU A 1 100 ? 5.698 -9.255 3.654 1.00 95.75 100 GLU A O 1
ATOM 834 N N . ASP A 1 101 ? 7.083 -10.158 5.183 1.00 93.12 101 ASP A N 1
ATOM 835 C CA . ASP A 1 101 ? 7.892 -8.953 5.396 1.00 93.12 101 ASP A CA 1
ATOM 836 C C . ASP A 1 101 ? 8.344 -8.315 4.077 1.00 93.12 101 ASP A C 1
ATOM 838 O O . ASP A 1 101 ? 8.255 -7.101 3.906 1.00 93.12 101 ASP A O 1
ATOM 842 N N . SER A 1 102 ? 8.786 -9.125 3.113 1.00 94.19 102 SER A N 1
ATOM 843 C CA . SER A 1 102 ? 9.308 -8.630 1.836 1.00 94.19 102 SER A CA 1
ATOM 844 C C . SER A 1 102 ? 8.251 -7.876 1.014 1.00 94.19 102 SER A C 1
ATOM 846 O O . SER A 1 102 ? 8.526 -6.793 0.488 1.00 94.19 102 SER A O 1
ATOM 848 N N . SER A 1 103 ? 7.034 -8.416 0.931 1.00 93.12 103 SER A N 1
ATOM 849 C CA . SER A 1 103 ? 5.894 -7.800 0.247 1.00 93.12 103 SER A CA 1
ATOM 850 C C . SER A 1 103 ? 5.375 -6.599 1.030 1.00 93.12 103 SER A C 1
ATOM 852 O O . SER A 1 103 ? 5.129 -5.535 0.457 1.00 93.12 103 SER A O 1
ATOM 854 N N . PHE A 1 104 ? 5.296 -6.718 2.356 1.00 96.06 104 PHE A N 1
ATOM 855 C CA . PHE A 1 104 ? 4.852 -5.634 3.219 1.00 96.06 104 PHE A CA 1
ATOM 856 C C . PHE A 1 104 ? 5.759 -4.402 3.134 1.00 96.06 104 PHE A C 1
ATOM 858 O O . PHE A 1 104 ? 5.243 -3.292 3.020 1.00 96.06 104 PHE A O 1
ATOM 865 N N . GLN A 1 105 ? 7.089 -4.557 3.100 1.00 95.31 105 GLN A N 1
ATOM 866 C CA . GLN A 1 105 ? 7.998 -3.409 2.963 1.00 95.31 105 GLN A CA 1
ATOM 867 C C . GLN A 1 105 ? 7.777 -2.620 1.665 1.00 95.31 105 GLN A C 1
ATOM 869 O O . GLN A 1 105 ? 8.022 -1.415 1.640 1.00 95.31 105 GLN A O 1
ATOM 874 N N . LYS A 1 106 ? 7.282 -3.264 0.599 1.00 92.75 106 LYS A N 1
ATOM 875 C CA . LYS A 1 106 ? 6.932 -2.578 -0.654 1.00 92.75 106 LYS A CA 1
ATOM 876 C C . LYS A 1 106 ? 5.636 -1.782 -0.519 1.00 92.75 106 LYS A C 1
ATOM 878 O O . LYS A 1 106 ? 5.533 -0.701 -1.080 1.00 92.75 106 LYS A O 1
ATOM 883 N N . ILE A 1 107 ? 4.661 -2.288 0.236 1.00 93.94 107 ILE A N 1
ATOM 884 C CA . ILE A 1 107 ? 3.330 -1.675 0.382 1.00 93.94 107 ILE A CA 1
ATOM 8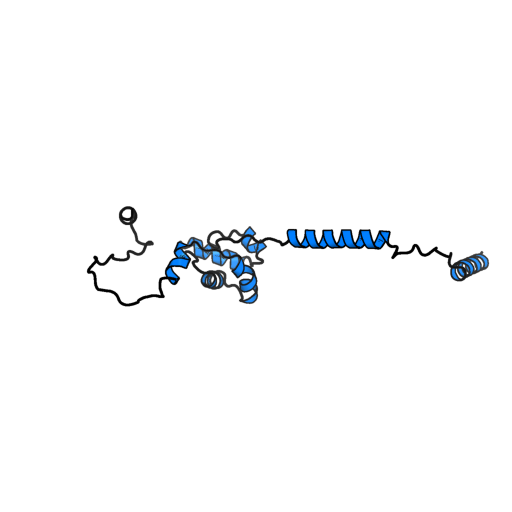85 C C . ILE A 1 107 ? 3.322 -0.581 1.462 1.00 93.94 107 ILE A C 1
ATOM 887 O O . ILE A 1 107 ? 2.675 0.457 1.306 1.00 93.94 107 ILE A O 1
ATOM 891 N N . ARG A 1 108 ? 4.071 -0.787 2.549 1.00 94.81 108 ARG A N 1
ATOM 892 C CA . ARG A 1 108 ? 4.120 0.063 3.746 1.00 94.81 108 ARG A CA 1
ATOM 893 C C . ARG A 1 108 ? 4.267 1.568 3.463 1.00 94.81 108 ARG A C 1
ATOM 895 O O . ARG A 1 108 ? 3.534 2.332 4.092 1.00 94.81 108 ARG A O 1
ATOM 902 N N . PRO A 1 109 ? 5.123 2.040 2.531 1.00 93.56 109 PRO A N 1
ATOM 903 C CA . PRO A 1 109 ? 5.279 3.471 2.252 1.00 93.56 109 PRO A CA 1
ATOM 904 C C . PRO A 1 109 ? 4.006 4.162 1.748 1.00 93.56 109 PRO A C 1
ATOM 906 O O . PRO A 1 109 ? 3.886 5.386 1.856 1.00 93.56 109 PRO A O 1
ATOM 909 N N . TYR A 1 110 ? 3.056 3.393 1.215 1.00 93.31 110 TYR A N 1
ATOM 910 C CA . TYR A 1 110 ? 1.815 3.889 0.624 1.00 93.31 110 TYR A CA 1
ATOM 911 C C . TYR A 1 110 ? 0.632 3.851 1.595 1.00 93.31 110 TYR A C 1
ATOM 913 O O . TYR A 1 110 ? -0.403 4.447 1.313 1.00 93.31 110 TYR A O 1
ATOM 921 N N . LEU A 1 111 ? 0.775 3.218 2.760 1.00 94.69 111 LEU A N 1
ATOM 922 C CA . LEU A 1 111 ? -0.283 3.198 3.765 1.00 94.69 111 LEU A CA 1
ATOM 923 C C . LEU A 1 111 ? -0.410 4.576 4.426 1.00 94.69 111 LEU A C 1
ATOM 925 O O . LEU A 1 111 ? 0.576 5.181 4.862 1.00 94.69 111 LEU A O 1
ATOM 929 N N . ARG A 1 112 ? -1.635 5.097 4.484 1.00 94.12 112 ARG A N 1
ATOM 930 C CA . ARG A 1 112 ? -1.980 6.333 5.194 1.00 94.12 112 ARG A CA 1
ATOM 931 C C . ARG A 1 112 ? -3.153 6.094 6.120 1.00 94.12 112 ARG A C 1
ATOM 933 O O . ARG A 1 112 ? -4.164 5.516 5.729 1.00 94.12 112 ARG A O 1
ATOM 940 N N . PHE A 1 113 ? -3.012 6.602 7.335 1.00 92.75 113 PHE A N 1
ATOM 941 C CA . PHE A 1 113 ? -4.016 6.517 8.382 1.00 92.75 113 PHE A CA 1
ATOM 942 C C . PHE A 1 113 ? -4.444 7.931 8.777 1.00 92.75 113 PHE A C 1
ATOM 944 O O . PHE A 1 113 ? -3.623 8.846 8.697 1.00 92.75 113 PHE A O 1
ATOM 951 N N . PRO A 1 114 ? -5.707 8.131 9.180 1.00 89.00 114 PRO A N 1
ATOM 952 C CA . PRO A 1 114 ? -6.173 9.418 9.677 1.00 89.00 114 PRO A CA 1
ATOM 953 C C . PRO A 1 114 ? -5.383 9.911 10.898 1.00 89.00 114 PRO A C 1
ATOM 955 O O . PRO A 1 114 ? -4.932 9.116 11.725 1.00 89.00 114 PRO A O 1
ATOM 958 N N . ASP A 1 115 ? -5.317 11.230 11.071 1.00 84.44 115 ASP A N 1
ATOM 959 C CA . ASP A 1 115 ? -4.548 11.861 12.152 1.00 84.44 115 ASP A CA 1
ATOM 960 C C . ASP A 1 115 ? -5.039 11.479 13.555 1.00 84.44 115 ASP A C 1
ATOM 962 O O . ASP A 1 115 ? -4.249 11.358 14.491 1.00 84.44 115 ASP A O 1
ATOM 966 N N . TRP A 1 116 ? -6.338 11.221 13.729 1.00 77.81 116 TRP A N 1
ATOM 967 C CA . TRP A 1 116 ? -6.902 10.798 15.018 1.00 77.81 116 TRP A CA 1
ATOM 968 C C . TRP A 1 116 ? -6.400 9.418 15.476 1.00 77.81 116 TRP A C 1
ATOM 970 O O . TRP A 1 116 ? -6.492 9.088 16.661 1.00 77.81 116 TRP A O 1
ATOM 980 N N . VAL A 1 117 ? -5.855 8.612 14.559 1.00 79.44 117 VAL A N 1
ATOM 981 C CA . VAL A 1 117 ? -5.240 7.317 14.866 1.00 79.44 117 VAL A CA 1
ATOM 982 C C . VAL A 1 117 ? -3.798 7.510 15.335 1.00 79.44 117 VAL A C 1
ATOM 984 O O . VAL A 1 117 ? -3.387 6.965 16.359 1.00 79.44 117 VAL A O 1
ATOM 987 N N . THR A 1 118 ? -3.033 8.337 14.622 1.00 68.88 118 THR A N 1
ATOM 988 C CA . THR A 1 118 ? -1.600 8.557 14.871 1.00 68.88 118 THR A CA 1
ATOM 989 C C . THR A 1 118 ? -1.344 9.438 16.101 1.00 68.88 118 THR A C 1
ATOM 991 O O . THR A 1 118 ? -0.393 9.204 16.850 1.00 68.88 118 THR A O 1
ATOM 994 N N . THR A 1 119 ? -2.233 10.393 16.389 1.00 63.06 119 THR A N 1
ATOM 995 C CA . THR A 1 119 ? -2.143 11.307 17.549 1.00 63.06 119 THR A CA 1
ATOM 996 C C . THR A 1 119 ? -2.413 10.646 18.904 1.00 63.06 119 THR A C 1
ATOM 998 O O . THR A 1 119 ? -2.025 11.187 19.943 1.00 63.06 119 THR A O 1
ATOM 1001 N N . LYS A 1 120 ? -3.022 9.451 18.948 1.00 58.53 120 LYS A N 1
ATOM 1002 C CA . LYS A 1 120 ? -3.179 8.693 20.206 1.00 58.53 120 LYS A CA 1
ATOM 1003 C C . LYS A 1 120 ? -1.838 8.191 20.756 1.00 58.53 120 LYS A C 1
ATOM 1005 O O . LYS A 1 120 ? -1.692 8.076 21.971 1.00 58.53 120 LYS A O 1
ATOM 1010 N N . THR A 1 121 ? -0.851 7.957 19.889 1.00 53.59 121 THR A N 1
ATOM 1011 C CA . THR A 1 121 ? 0.489 7.480 20.272 1.00 53.59 121 THR A CA 1
ATOM 1012 C C . THR A 1 121 ? 1.406 8.609 20.759 1.00 53.59 121 THR A C 1
ATOM 1014 O O . THR A 1 121 ? 2.205 8.394 21.669 1.00 53.59 121 THR A O 1
ATOM 1017 N N . SER A 1 122 ? 1.269 9.830 20.229 1.00 50.72 122 SER A N 1
ATOM 1018 C CA . SER A 1 122 ? 2.181 10.946 20.536 1.00 50.72 122 SER A CA 1
ATOM 1019 C C . SER A 1 122 ? 1.916 11.661 21.867 1.00 50.72 122 SER A C 1
ATOM 1021 O O . SER A 1 122 ? 2.754 12.441 22.310 1.00 50.72 122 SER A O 1
ATOM 1023 N N . ARG A 1 123 ? 0.813 11.368 22.575 1.00 50.88 123 ARG A N 1
ATOM 1024 C CA . ARG A 1 123 ? 0.568 11.911 23.930 1.00 50.88 123 ARG A CA 1
ATOM 1025 C C . ARG A 1 123 ? 1.432 11.292 25.034 1.00 50.88 123 ARG A C 1
ATOM 1027 O O . ARG A 1 123 ? 1.341 11.707 26.187 1.00 50.88 123 ARG A O 1
ATOM 1034 N N . LYS A 1 124 ? 2.310 10.343 24.710 1.00 52.50 124 LYS A N 1
ATOM 1035 C CA . LYS A 1 124 ? 3.379 9.907 25.611 1.00 52.50 124 LYS A CA 1
ATOM 1036 C C . LYS A 1 124 ? 4.663 10.654 25.256 1.00 52.50 124 LYS A C 1
ATOM 1038 O O . LYS A 1 124 ? 5.434 10.101 24.498 1.00 52.50 124 LYS A O 1
ATOM 1043 N N . PHE A 1 125 ? 4.860 11.881 25.747 1.00 47.84 125 PHE A N 1
ATOM 1044 C CA . PHE A 1 125 ? 6.170 12.467 26.118 1.00 47.84 125 PHE A CA 1
ATOM 1045 C C . PHE A 1 125 ? 6.032 13.970 26.441 1.00 47.84 125 PHE A C 1
ATOM 1047 O O . PHE A 1 125 ? 6.363 14.822 25.630 1.00 47.84 125 PHE A O 1
ATOM 1054 N N . SER A 1 126 ? 5.534 14.282 27.643 1.00 44.28 126 SER A N 1
ATOM 1055 C CA . SER A 1 126 ? 6.056 15.338 28.537 1.00 44.28 126 SER A CA 1
ATOM 1056 C C . SER A 1 126 ? 5.156 15.452 29.774 1.00 44.28 126 SER A C 1
ATOM 1058 O O . SER A 1 126 ? 4.471 16.450 29.984 1.00 44.28 126 SER A O 1
ATOM 1060 N N . ALA A 1 127 ? 5.145 14.423 30.622 1.00 42.66 127 ALA A N 1
ATOM 1061 C CA . ALA A 1 127 ? 4.701 14.603 32.001 1.00 42.66 127 ALA A CA 1
ATOM 1062 C C . ALA A 1 127 ? 5.856 15.244 32.786 1.00 42.66 127 ALA A C 1
ATOM 1064 O O . ALA A 1 127 ? 6.549 14.577 33.549 1.00 42.66 127 ALA A O 1
ATOM 1065 N N . SER A 1 128 ? 6.106 16.533 32.539 1.00 44.50 128 SER A N 1
ATOM 1066 C CA . SER A 1 128 ? 6.752 17.358 33.554 1.00 44.50 128 SER A CA 1
ATOM 1067 C C . SER A 1 128 ? 5.673 17.717 34.563 1.00 44.50 128 SER A C 1
ATOM 1069 O O . SER A 1 128 ? 4.585 18.152 34.188 1.00 44.50 128 SER A O 1
ATOM 1071 N N . ALA A 1 129 ? 5.961 17.448 35.830 1.00 50.41 129 ALA A N 1
ATOM 1072 C CA . ALA A 1 129 ? 5.054 17.633 36.944 1.00 50.41 129 ALA A CA 1
ATOM 1073 C C . ALA A 1 129 ? 4.468 19.053 36.974 1.00 50.41 129 ALA A C 1
ATOM 1075 O O . ALA A 1 129 ? 5.202 20.029 37.103 1.00 50.41 129 ALA A O 1
ATOM 1076 N N . SER A 1 130 ? 3.142 19.155 36.911 1.00 43.28 130 SER A N 1
ATOM 1077 C CA . SER A 1 130 ? 2.405 20.302 37.431 1.00 43.28 130 SER A CA 1
ATOM 1078 C C . SER A 1 130 ? 0.985 19.859 37.809 1.00 43.28 130 SER A C 1
ATOM 1080 O O . SER A 1 130 ? 0.170 19.456 36.990 1.00 43.28 130 SER A O 1
ATOM 1082 N N . GLU A 1 131 ? 0.790 19.831 39.126 1.00 43.62 131 GLU A N 1
ATOM 1083 C CA . GLU A 1 131 ? -0.409 20.215 39.873 1.00 43.62 131 GLU A CA 1
ATOM 1084 C C . GLU A 1 131 ? -1.783 19.647 39.471 1.00 43.62 131 GLU A C 1
ATOM 1086 O O . GLU A 1 131 ? -2.518 20.140 38.624 1.00 43.62 131 GLU A O 1
ATOM 1091 N N . LYS A 1 132 ? -2.151 18.631 40.256 1.00 49.12 132 LYS A N 1
ATOM 1092 C CA . LYS A 1 132 ? -3.471 18.332 40.826 1.00 49.12 132 LYS A CA 1
ATOM 1093 C C . LYS A 1 132 ? -4.523 19.450 40.647 1.00 49.12 132 LYS A C 1
ATOM 1095 O O . LYS A 1 132 ? -4.649 20.332 41.491 1.00 49.12 132 LYS A O 1
ATOM 1100 N N . SER A 1 133 ? -5.365 19.318 39.624 1.00 43.78 133 SER A N 1
ATOM 1101 C CA . SER A 1 133 ? -6.707 19.905 39.605 1.00 43.78 133 SER A CA 1
ATOM 1102 C C . SER A 1 133 ? -7.723 18.774 39.498 1.00 43.78 133 SER A C 1
ATOM 1104 O O . SER A 1 133 ? -7.650 17.935 38.599 1.00 43.78 133 SER A O 1
ATOM 1106 N N . ALA A 1 134 ? -8.627 18.711 40.472 1.00 50.31 134 ALA A N 1
ATOM 1107 C CA . ALA A 1 134 ? -9.745 17.785 40.498 1.00 50.31 134 ALA A CA 1
ATOM 1108 C C . ALA A 1 134 ? -10.770 18.206 39.433 1.00 50.31 134 ALA A C 1
ATOM 1110 O O . ALA A 1 134 ? -11.712 18.936 39.721 1.00 50.31 134 ALA A O 1
ATOM 1111 N N . ALA A 1 135 ? -10.561 17.762 38.195 1.00 45.94 135 ALA A N 1
ATOM 1112 C CA . ALA A 1 135 ? -11.562 17.802 37.138 1.00 45.94 135 ALA A CA 1
ATOM 1113 C C . ALA A 1 135 ? -12.179 16.404 37.014 1.00 45.94 135 ALA A C 1
ATOM 1115 O O . ALA A 1 135 ? -11.463 15.403 37.052 1.00 45.94 135 ALA A O 1
ATOM 1116 N N . SER A 1 136 ? -13.511 16.360 36.950 1.00 51.78 136 SER A N 1
ATOM 1117 C CA . SER A 1 136 ? -14.352 15.161 36.940 1.00 51.78 136 SER A CA 1
ATOM 1118 C C . SER A 1 136 ? -13.761 14.032 36.104 1.00 51.78 136 SER A C 1
ATOM 1120 O O . SER A 1 136 ? -13.339 14.261 34.970 1.00 51.78 136 SER A O 1
ATOM 1122 N N . ALA A 1 137 ? -13.776 12.818 36.655 1.00 49.94 137 ALA A N 1
ATOM 1123 C CA . ALA A 1 137 ? -13.447 11.608 35.925 1.00 49.94 137 ALA A CA 1
ATOM 1124 C C . ALA A 1 137 ? -14.376 11.508 34.708 1.00 49.94 137 ALA A C 1
ATOM 1126 O O . ALA A 1 137 ? -15.539 11.138 34.834 1.00 49.94 137 ALA A O 1
ATOM 1127 N N . VAL A 1 138 ? -13.873 11.915 33.543 1.00 59.66 138 VAL A N 1
ATOM 1128 C CA . VAL A 1 138 ? -14.529 11.648 32.270 1.00 59.66 138 VAL A CA 1
ATOM 1129 C C . VAL A 1 138 ? -14.408 10.147 32.078 1.00 59.66 138 VAL A C 1
ATOM 1131 O O . VAL A 1 138 ? -13.321 9.627 31.820 1.00 59.66 138 VAL A O 1
ATOM 1134 N N . GLU A 1 139 ? -15.510 9.448 32.312 1.00 60.50 139 GLU A N 1
ATOM 1135 C CA . GLU A 1 139 ? -15.612 8.022 32.061 1.00 60.50 139 GLU A CA 1
ATOM 1136 C C . GLU A 1 139 ? -15.438 7.816 30.551 1.00 60.50 139 GLU A C 1
ATOM 1138 O O . GLU A 1 139 ? -16.211 8.321 29.737 1.00 60.50 139 GLU A O 1
ATOM 1143 N N . LEU A 1 140 ? -14.336 7.175 30.159 1.00 62.91 140 LEU A N 1
ATOM 1144 C CA . LEU A 1 140 ? -14.029 6.899 28.759 1.00 62.91 140 LEU A CA 1
ATOM 1145 C C . LEU A 1 140 ? -14.969 5.792 28.274 1.00 62.91 140 LEU A C 1
ATOM 1147 O O . LEU A 1 140 ? -14.658 4.611 28.412 1.00 62.91 140 LEU A O 1
ATOM 1151 N N . VAL A 1 141 ? -16.122 6.177 27.730 1.00 67.56 141 VAL A N 1
ATOM 1152 C CA . VAL A 1 141 ? -17.060 5.245 27.095 1.00 67.56 141 VAL A CA 1
ATOM 1153 C C . VAL A 1 141 ? -16.424 4.694 25.815 1.00 67.56 141 VAL A C 1
ATOM 1155 O O . VAL A 1 141 ? -15.878 5.448 25.003 1.00 67.56 141 VAL A O 1
ATOM 1158 N N . ASP A 1 142 ? -16.462 3.370 25.637 1.00 71.50 142 ASP A N 1
ATOM 1159 C CA . ASP A 1 142 ? -16.021 2.737 24.393 1.00 71.50 142 ASP A CA 1
ATOM 1160 C C . ASP A 1 142 ? -16.946 3.195 23.262 1.00 71.50 142 ASP A C 1
ATOM 1162 O O . ASP A 1 142 ? -18.158 2.980 23.301 1.00 71.50 142 ASP A O 1
ATOM 1166 N N . LEU A 1 143 ? -16.359 3.824 22.244 1.00 74.06 143 LEU A N 1
ATOM 1167 C CA . LEU A 1 143 ? -17.068 4.375 21.093 1.00 74.06 143 LEU A CA 1
ATOM 1168 C C . LEU A 1 143 ? -17.914 3.314 20.373 1.00 74.06 143 LEU A C 1
ATOM 1170 O O . LEU A 1 143 ? -18.948 3.640 19.802 1.00 74.06 143 LEU A O 1
ATOM 1174 N N . ASN A 1 144 ? -17.502 2.043 20.428 1.00 71.56 144 ASN A N 1
ATOM 1175 C CA . ASN A 1 144 ? -18.243 0.931 19.828 1.00 71.56 144 ASN A CA 1
ATOM 1176 C C . ASN A 1 144 ? -19.491 0.532 20.631 1.00 71.56 144 ASN A C 1
ATOM 1178 O O . ASN A 1 144 ? -20.302 -0.257 20.153 1.00 71.56 144 ASN A O 1
ATOM 1182 N N . SER A 1 145 ? -19.631 1.058 21.847 1.00 74.12 145 SER A N 1
ATOM 1183 C CA . SER A 1 145 ? -20.779 0.866 22.737 1.00 74.12 145 SER A CA 1
ATOM 1184 C C . SER A 1 145 ? -21.574 2.149 22.996 1.00 74.12 145 SER A C 1
ATOM 1186 O O . SER A 1 145 ? -22.587 2.096 23.687 1.00 74.12 145 SER A O 1
ATOM 1188 N N . ALA A 1 146 ? -21.127 3.286 22.453 1.00 77.88 146 ALA A N 1
ATOM 1189 C CA . ALA A 1 146 ? -21.743 4.584 22.692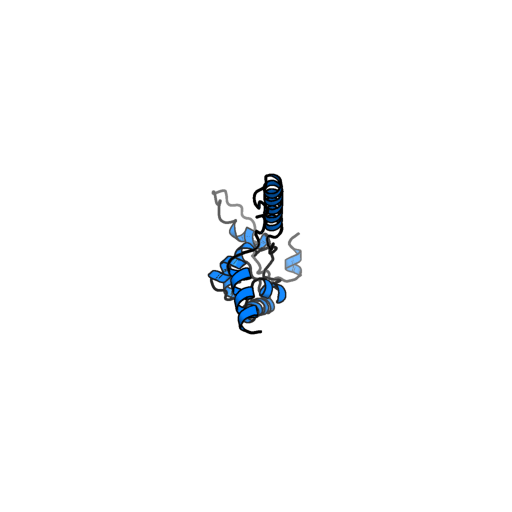 1.00 77.88 146 ALA A CA 1
ATOM 1190 C C . ALA A 1 146 ? -23.105 4.700 21.989 1.00 77.88 146 ALA A C 1
ATOM 1192 O O . ALA A 1 1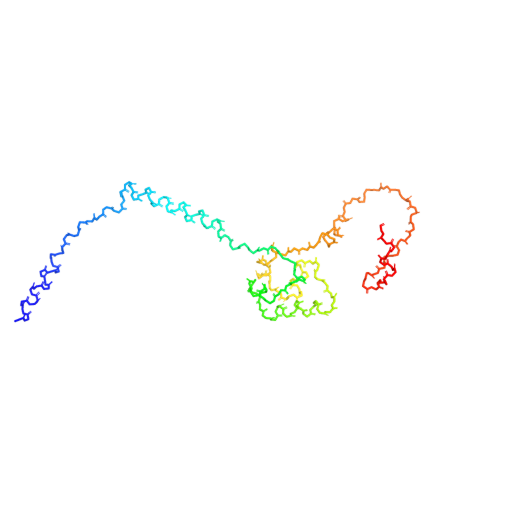46 ? -23.267 4.291 20.835 1.00 77.88 146 ALA A O 1
ATOM 1193 N N . THR A 1 147 ? -24.082 5.276 22.685 1.00 78.12 147 THR A N 1
ATOM 1194 C CA . THR A 1 147 ? -25.414 5.566 22.140 1.00 78.12 147 THR A CA 1
ATOM 1195 C C . THR A 1 147 ? -25.420 6.866 21.331 1.00 78.12 147 THR A C 1
ATOM 1197 O O . THR A 1 147 ? -24.461 7.641 21.340 1.00 78.12 147 THR A O 1
ATOM 1200 N N . ALA A 1 148 ? -26.505 7.120 20.594 1.00 76.75 148 ALA A N 1
ATOM 1201 C CA . ALA A 1 148 ? -26.638 8.349 19.814 1.00 76.75 148 ALA A CA 1
ATOM 1202 C C . ALA A 1 148 ? -26.653 9.597 20.711 1.00 76.75 148 ALA A C 1
ATOM 1204 O O . ALA A 1 148 ? -26.141 10.639 20.304 1.00 76.75 148 ALA A O 1
ATOM 1205 N N . GLU A 1 149 ? -27.203 9.487 21.922 1.00 78.06 149 GLU A N 1
ATOM 1206 C CA . GLU A 1 149 ? -27.179 10.546 22.925 1.00 78.06 149 GLU A CA 1
ATOM 1207 C C . GLU A 1 149 ? -25.758 10.808 23.447 1.00 78.06 149 GLU A C 1
ATOM 1209 O O . GLU A 1 149 ? -25.352 11.967 23.539 1.00 78.06 149 GLU A O 1
ATOM 1214 N N . ASP A 1 150 ? -24.964 9.760 23.698 1.00 72.38 150 ASP A N 1
ATOM 1215 C CA . ASP A 1 150 ? -23.580 9.885 24.193 1.00 72.38 150 ASP A CA 1
ATOM 1216 C C . ASP A 1 150 ? -22.671 10.639 23.208 1.00 72.38 150 ASP A C 1
ATOM 1218 O O . ASP A 1 150 ? -21.760 11.368 23.606 1.00 72.38 150 ASP A O 1
ATOM 1222 N N . LEU A 1 151 ? -22.939 10.504 21.906 1.00 73.00 151 LEU A N 1
ATOM 1223 C CA . LEU A 1 151 ? -22.187 11.171 20.840 1.00 73.00 151 LEU A CA 1
ATOM 1224 C C . LEU A 1 151 ? -22.570 12.649 20.647 1.00 73.00 151 LEU A C 1
ATOM 1226 O O . LEU A 1 151 ? -21.836 13.376 19.980 1.00 73.00 151 LEU A O 1
ATOM 1230 N N . GLN A 1 152 ? -23.690 13.109 21.215 1.00 73.81 152 GLN A N 1
ATOM 1231 C CA . GLN A 1 152 ? -24.151 14.502 21.102 1.00 73.81 152 GLN A CA 1
ATOM 1232 C C . GLN A 1 152 ? -23.588 15.424 22.190 1.00 73.81 152 GLN A C 1
ATOM 1234 O O . GLN A 1 152 ? -23.676 16.644 22.057 1.00 73.81 152 GLN A O 1
ATOM 1239 N N . VAL A 1 153 ? -23.004 14.866 23.254 1.00 66.06 153 VAL A N 1
ATOM 1240 C CA . VAL A 1 153 ? -22.487 15.636 24.401 1.00 66.06 153 VAL A CA 1
ATOM 1241 C C . VAL A 1 153 ? -21.155 16.333 24.083 1.00 66.06 153 VAL A C 1
ATOM 1243 O O . VAL A 1 153 ? -20.771 17.282 24.763 1.00 66.06 153 VAL A O 1
ATOM 1246 N N . VAL A 1 154 ? -20.455 15.907 23.029 1.00 55.38 154 VAL A N 1
ATOM 1247 C CA . VAL A 1 154 ? -19.190 16.510 22.592 1.00 55.38 154 VAL A CA 1
ATOM 1248 C C . VAL A 1 154 ? -19.470 17.523 21.472 1.00 55.38 154 VAL A C 1
ATOM 1250 O O . VAL A 1 154 ? -19.521 17.149 20.301 1.00 55.38 154 VAL A O 1
ATOM 1253 N N . GLN A 1 155 ? -19.662 18.799 21.831 1.00 37.75 155 GLN A N 1
ATOM 1254 C CA . GLN A 1 155 ? -19.575 19.947 20.910 1.00 37.75 155 GLN A CA 1
ATOM 1255 C C . GLN A 1 155 ? -18.381 20.832 21.256 1.00 37.75 155 GLN A C 1
ATOM 1257 O O . GLN A 1 155 ? -18.146 21.054 22.466 1.00 37.75 155 GLN A O 1
#